Protein AF-A0A7C6FQY8-F1 (afdb_monomer_lite)

Foldseek 3Di:
DDDPPDPPDPPPPQPAPEPPVLLVLLLVLLCVVVVPDPPPVLSSVLLVVLSVVLCVLQVHSYDDSVCSPLSSLSSVVVVVVVVCVVCVVPDPDPDPPPPPDDDVVSVVVSVVNRDDPDPPPDD

Secondary structure (DSSP, 8-state):
----------------EE-HHHHHHHHHHHHTT-TT---HHHHHHHHHHHHHHHHHHHT-SEE-GGGHHHHHHHHHHHHHHHHHTTTTTS--SS-----SSS-HHHHHHHHHTSPP-------

Radius of gyration: 18.18 Å; chains: 1; bounding box: 53×44×43 Å

pLDDT: mean 71.95, std 17.37, range [37.84, 90.88]

Structure (mmCIF, N/CA/C/O backbone):
data_AF-A0A7C6FQY8-F1
#
_entry.id   AF-A0A7C6FQY8-F1
#
loop_
_atom_site.group_PDB
_atom_site.id
_atom_site.type_symbol
_atom_site.label_atom_id
_atom_site.label_alt_id
_atom_site.label_comp_id
_atom_site.label_asym_id
_atom_site.label_entity_id
_atom_site.label_seq_id
_atom_site.pdbx_PDB_ins_code
_atom_site.Cartn_x
_atom_site.Cartn_y
_atom_site.Cartn_z
_atom_site.occupancy
_atom_site.B_iso_or_equiv
_atom_site.auth_seq_id
_atom_site.auth_comp_id
_atom_site.auth_asym_id
_atom_site.auth_atom_id
_atom_site.pdbx_PDB_model_num
ATOM 1 N N . MET A 1 1 ? 32.522 -32.716 -2.417 1.00 41.94 1 MET A N 1
ATOM 2 C CA . MET A 1 1 ? 31.982 -31.687 -1.500 1.00 41.94 1 MET A CA 1
ATOM 3 C C . MET A 1 1 ? 32.225 -30.303 -2.099 1.00 41.94 1 MET A C 1
ATOM 5 O O . MET A 1 1 ? 33.347 -29.821 -2.041 1.00 41.94 1 MET A O 1
ATOM 9 N N . ARG A 1 2 ? 31.229 -29.687 -2.753 1.00 42.09 2 ARG A N 1
ATOM 10 C CA . ARG A 1 2 ? 31.329 -28.312 -3.285 1.00 42.09 2 ARG A CA 1
ATOM 11 C C . ARG A 1 2 ? 30.384 -27.411 -2.493 1.00 42.09 2 ARG A C 1
ATOM 13 O O . ARG A 1 2 ? 29.178 -27.604 -2.529 1.00 42.09 2 ARG A O 1
ATOM 20 N N . GLN A 1 3 ? 30.958 -26.465 -1.762 1.00 48.53 3 GLN A N 1
ATOM 21 C CA . GLN A 1 3 ? 30.247 -25.404 -1.050 1.00 48.53 3 GLN A CA 1
ATOM 22 C C . GLN A 1 3 ? 29.672 -24.389 -2.057 1.00 48.53 3 GLN A C 1
ATOM 24 O O . GLN A 1 3 ? 30.445 -23.896 -2.883 1.00 48.53 3 GLN A O 1
ATOM 29 N N . PRO A 1 4 ? 28.385 -24.002 -2.000 1.00 46.91 4 PRO A N 1
ATOM 30 C CA . PRO A 1 4 ? 27.914 -22.816 -2.705 1.00 46.91 4 PRO A CA 1
ATOM 31 C C . PRO A 1 4 ? 28.163 -21.558 -1.854 1.00 46.91 4 PRO A C 1
ATOM 33 O O . PRO A 1 4 ? 27.401 -21.230 -0.950 1.00 46.91 4 PRO A O 1
ATOM 36 N N . LYS A 1 5 ? 29.240 -20.823 -2.165 1.00 51.91 5 LYS A N 1
ATOM 37 C CA . LYS A 1 5 ? 29.553 -19.494 -1.601 1.00 51.91 5 LYS A CA 1
ATOM 38 C C . LYS A 1 5 ? 28.977 -18.363 -2.458 1.00 51.91 5 LYS A C 1
ATOM 40 O O . LYS A 1 5 ? 29.721 -17.565 -3.015 1.00 51.91 5 LYS A O 1
ATOM 45 N N . ASN A 1 6 ? 27.658 -18.287 -2.596 1.00 47.16 6 ASN A N 1
ATOM 46 C CA . ASN A 1 6 ? 27.042 -17.080 -3.154 1.00 47.16 6 ASN A CA 1
ATOM 47 C C . ASN A 1 6 ? 25.702 -16.782 -2.479 1.00 47.16 6 ASN A C 1
ATOM 49 O O . ASN A 1 6 ? 24.666 -16.643 -3.122 1.00 47.16 6 ASN A O 1
ATOM 53 N N . ALA A 1 7 ? 25.745 -16.634 -1.155 1.00 45.12 7 ALA A N 1
ATOM 54 C CA . ALA A 1 7 ? 24.801 -15.769 -0.464 1.00 45.12 7 ALA A CA 1
ATOM 55 C C . ALA A 1 7 ? 25.139 -14.324 -0.869 1.00 45.12 7 ALA A C 1
ATOM 57 O O . ALA A 1 7 ? 25.860 -13.619 -0.166 1.00 45.12 7 ALA A O 1
ATOM 58 N N . ARG A 1 8 ? 24.700 -13.907 -2.065 1.00 46.66 8 ARG A N 1
ATOM 59 C CA . ARG A 1 8 ? 24.733 -12.493 -2.441 1.00 46.66 8 ARG A CA 1
ATOM 60 C C . ARG A 1 8 ? 23.758 -11.788 -1.515 1.00 46.66 8 ARG A C 1
ATOM 62 O O . ARG A 1 8 ? 22.547 -11.908 -1.663 1.00 46.66 8 ARG A O 1
ATOM 69 N N . GLN A 1 9 ? 24.350 -11.150 -0.518 1.00 44.44 9 GLN A N 1
ATOM 70 C CA . GLN A 1 9 ? 23.764 -10.243 0.448 1.00 44.44 9 GLN A CA 1
ATOM 71 C C . GLN A 1 9 ? 22.677 -9.411 -0.238 1.00 44.44 9 GLN A C 1
ATOM 73 O O . GLN A 1 9 ? 22.974 -8.545 -1.056 1.00 44.44 9 GLN A O 1
ATOM 78 N N . ILE A 1 10 ? 21.412 -9.731 0.040 1.00 45.31 10 ILE A N 1
ATOM 79 C CA . ILE A 1 10 ? 20.294 -8.858 -0.308 1.00 45.31 10 ILE A CA 1
ATOM 80 C C . ILE A 1 10 ? 20.547 -7.596 0.518 1.00 45.31 10 ILE A C 1
ATOM 82 O O . ILE A 1 10 ? 20.599 -7.713 1.747 1.00 45.31 10 ILE A O 1
ATOM 86 N N . PRO A 1 11 ? 20.788 -6.422 -0.087 1.00 38.78 11 PRO A N 1
ATOM 87 C CA . PRO A 1 11 ? 21.045 -5.225 0.690 1.00 38.78 11 PRO A CA 1
ATOM 88 C C . PRO A 1 11 ? 19.780 -4.902 1.494 1.00 38.78 11 PRO A C 1
ATOM 90 O O . PRO A 1 11 ? 18.788 -4.398 0.971 1.00 38.78 11 PRO A O 1
ATOM 93 N N . LEU A 1 12 ? 19.813 -5.207 2.793 1.00 42.66 12 LEU A N 1
ATOM 94 C CA . LEU A 1 12 ? 18.847 -4.775 3.807 1.00 42.66 12 LEU A CA 1
ATOM 95 C C . LEU A 1 12 ? 19.066 -3.286 4.132 1.00 42.66 12 LEU A C 1
ATOM 97 O O . LEU A 1 12 ? 19.175 -2.882 5.281 1.00 42.66 12 LEU A O 1
ATOM 101 N N . GLY A 1 13 ? 19.163 -2.474 3.083 1.00 43.00 13 GLY A N 1
ATOM 102 C CA . GLY A 1 13 ? 19.244 -1.020 3.120 1.00 43.00 13 GLY A CA 1
ATOM 103 C C . GLY A 1 13 ? 18.162 -0.429 2.227 1.00 43.00 13 GLY A C 1
ATOM 104 O O . GLY A 1 13 ? 18.440 0.441 1.412 1.00 43.00 13 GLY A O 1
ATOM 105 N N . ARG A 1 14 ? 16.931 -0.950 2.296 1.00 46.66 14 ARG A N 1
ATOM 106 C CA . ARG A 1 14 ? 15.813 -0.408 1.515 1.00 46.66 14 ARG A CA 1
ATOM 107 C C . ARG A 1 14 ? 15.203 0.772 2.252 1.00 46.66 14 ARG A C 1
ATOM 109 O O . ARG A 1 14 ? 14.140 0.659 2.851 1.00 46.66 14 ARG A O 1
ATOM 116 N N . GLY A 1 15 ? 15.878 1.917 2.174 1.00 43.22 15 GLY A N 1
ATOM 117 C CA . GLY A 1 15 ? 15.159 3.183 2.215 1.00 43.22 15 GLY A CA 1
ATOM 118 C C . GLY A 1 15 ? 14.160 3.141 1.064 1.00 43.22 15 GLY A C 1
ATOM 119 O O . GLY A 1 15 ? 14.569 3.096 -0.094 1.00 43.22 15 GLY A O 1
ATOM 120 N N . ALA A 1 16 ? 12.870 3.017 1.374 1.00 52.78 16 ALA A N 1
ATOM 121 C CA . ALA A 1 16 ? 11.823 2.976 0.368 1.00 52.78 16 ALA A CA 1
ATOM 122 C C . ALA A 1 16 ? 11.864 4.299 -0.404 1.00 52.78 16 ALA A C 1
ATOM 124 O O . ALA A 1 16 ? 11.367 5.319 0.065 1.00 52.78 16 ALA A O 1
ATOM 125 N N . ALA A 1 17 ? 12.489 4.300 -1.581 1.00 55.59 17 ALA A N 1
ATOM 126 C CA . ALA A 1 17 ? 12.449 5.432 -2.489 1.00 55.59 17 ALA A CA 1
ATOM 127 C C . ALA A 1 17 ? 11.059 5.448 -3.139 1.00 55.59 17 ALA A C 1
ATOM 129 O O . ALA A 1 17 ? 10.849 4.990 -4.263 1.00 55.59 17 ALA A O 1
ATOM 130 N N . MET A 1 18 ? 10.077 5.897 -2.362 1.00 65.38 18 MET A N 1
ATOM 131 C CA . MET A 1 18 ? 8.763 6.276 -2.850 1.00 65.38 18 MET A CA 1
ATOM 132 C C . MET A 1 18 ? 8.916 7.682 -3.419 1.00 65.38 18 MET A C 1
ATOM 134 O O . MET A 1 18 ? 9.321 8.601 -2.709 1.00 65.38 18 MET A O 1
ATOM 138 N N . THR A 1 19 ? 8.620 7.869 -4.701 1.00 71.56 19 THR A N 1
ATOM 139 C CA . THR A 1 19 ? 8.548 9.217 -5.271 1.00 71.56 19 THR A CA 1
ATOM 140 C C . THR A 1 19 ? 7.474 10.004 -4.512 1.00 71.56 19 THR A C 1
ATOM 142 O O . THR A 1 19 ? 6.374 9.482 -4.316 1.00 71.56 19 THR A O 1
ATOM 145 N N . GLY A 1 20 ? 7.761 11.241 -4.085 1.00 75.56 20 GLY A N 1
ATOM 146 C CA . GLY A 1 20 ? 6.834 12.053 -3.276 1.00 75.56 20 GLY A CA 1
ATOM 147 C C . GLY A 1 20 ? 5.433 12.182 -3.894 1.00 75.56 20 GLY A C 1
ATOM 148 O O . GLY A 1 20 ? 4.425 12.094 -3.193 1.00 75.56 20 GLY A O 1
ATOM 149 N N . ASP A 1 21 ? 5.359 12.241 -5.224 1.00 79.94 21 ASP A N 1
ATOM 150 C CA . ASP A 1 21 ? 4.097 12.285 -5.973 1.00 79.94 21 ASP A CA 1
ATOM 151 C C . ASP A 1 21 ? 3.266 11.002 -5.826 1.00 79.94 21 ASP A C 1
ATOM 153 O O . ASP A 1 21 ? 2.035 11.041 -5.740 1.00 79.94 21 ASP A O 1
ATOM 157 N N . THR A 1 22 ? 3.933 9.847 -5.752 1.00 82.00 22 THR A N 1
ATOM 158 C CA . THR A 1 22 ? 3.282 8.538 -5.584 1.00 82.00 22 THR A CA 1
ATOM 159 C C . THR A 1 22 ? 2.681 8.415 -4.188 1.00 82.00 22 THR A C 1
ATOM 161 O O . THR A 1 22 ? 1.556 7.935 -4.050 1.00 82.00 22 THR A O 1
ATOM 164 N N . LEU A 1 23 ? 3.392 8.900 -3.164 1.00 84.38 23 LEU A N 1
ATOM 165 C CA . LEU A 1 23 ? 2.907 8.912 -1.785 1.00 84.38 23 LEU A CA 1
ATOM 166 C C . LEU A 1 23 ? 1.661 9.793 -1.644 1.00 84.38 23 LEU A C 1
ATOM 168 O O . LEU A 1 23 ? 0.645 9.330 -1.130 1.00 84.38 23 LEU A O 1
ATOM 172 N N . ASN A 1 24 ? 1.705 11.024 -2.162 1.00 88.44 24 ASN A N 1
ATOM 173 C CA . ASN A 1 24 ? 0.565 11.945 -2.120 1.00 88.44 24 ASN A CA 1
ATOM 174 C C . ASN A 1 24 ? -0.654 11.371 -2.852 1.00 88.44 24 ASN A C 1
ATOM 176 O O . ASN A 1 24 ? -1.778 11.424 -2.351 1.00 88.44 24 ASN A O 1
ATOM 180 N N . THR A 1 25 ? -0.428 10.756 -4.014 1.00 89.50 25 THR A N 1
ATOM 181 C CA . THR A 1 25 ? -1.487 10.100 -4.788 1.00 89.50 25 THR A CA 1
ATOM 182 C C . THR A 1 25 ? -2.110 8.937 -4.012 1.00 89.50 25 THR A C 1
ATOM 184 O O . THR A 1 25 ? -3.334 8.855 -3.898 1.00 89.50 25 THR A O 1
ATOM 187 N N . ALA A 1 26 ? -1.287 8.057 -3.435 1.00 87.25 26 ALA A N 1
ATOM 188 C CA . ALA A 1 26 ? -1.761 6.915 -2.659 1.00 87.25 26 ALA A CA 1
ATOM 189 C C . ALA A 1 26 ? -2.487 7.344 -1.374 1.00 87.25 26 ALA A C 1
ATOM 191 O O . ALA A 1 26 ? -3.525 6.770 -1.043 1.00 87.25 26 ALA A O 1
ATOM 192 N N . LYS A 1 27 ? -1.997 8.390 -0.698 1.00 89.44 27 LYS A N 1
ATOM 193 C CA . LYS A 1 27 ? -2.636 8.986 0.480 1.00 89.44 27 LYS A CA 1
ATOM 194 C C . LYS A 1 27 ? -4.020 9.538 0.151 1.00 89.44 27 LYS A C 1
ATOM 196 O O . LYS A 1 27 ? -4.983 9.170 0.815 1.00 89.44 27 LYS A O 1
ATOM 201 N N . ASN A 1 28 ? -4.148 10.318 -0.923 1.00 89.94 28 ASN A N 1
ATOM 202 C CA . ASN A 1 28 ? -5.444 10.830 -1.381 1.00 89.94 28 ASN A CA 1
ATOM 203 C C . ASN A 1 28 ? -6.430 9.695 -1.703 1.00 89.94 28 ASN A C 1
ATOM 205 O O . ASN A 1 28 ? -7.621 9.787 -1.408 1.00 89.94 28 ASN A O 1
ATOM 209 N N . MET A 1 29 ? -5.951 8.608 -2.312 1.00 90.00 29 MET A N 1
ATOM 210 C CA . MET A 1 29 ? -6.775 7.427 -2.583 1.00 90.00 29 MET A CA 1
ATOM 211 C C . MET A 1 29 ? -7.175 6.673 -1.309 1.00 90.00 29 MET A C 1
ATOM 213 O O . MET A 1 29 ? -8.262 6.099 -1.273 1.00 90.00 29 MET A O 1
ATOM 217 N N . LEU A 1 30 ? -6.311 6.645 -0.291 1.00 88.31 30 LEU A N 1
ATOM 218 C CA . LEU A 1 30 ? -6.573 5.990 0.991 1.00 88.31 30 LEU A CA 1
ATOM 219 C C . LEU A 1 30 ? -7.586 6.784 1.824 1.00 88.31 30 LEU A C 1
ATOM 221 O O . LEU A 1 30 ? -8.555 6.201 2.292 1.00 88.31 30 LEU A O 1
ATOM 225 N N . GLN A 1 31 ? -7.441 8.108 1.906 1.00 89.38 31 GLN A N 1
ATOM 226 C CA . GLN A 1 31 ? -8.393 8.989 2.599 1.00 89.38 31 GLN A CA 1
ATOM 227 C C . GLN A 1 31 ? -9.810 8.895 2.019 1.00 89.38 31 GLN A C 1
ATOM 229 O O . GLN A 1 31 ? -10.790 8.903 2.749 1.00 89.38 31 GLN A O 1
ATOM 234 N N . LYS A 1 32 ? -9.940 8.726 0.698 1.00 88.19 32 LYS A N 1
ATOM 235 C CA . LYS A 1 32 ? -11.249 8.488 0.064 1.00 88.19 32 LYS A CA 1
ATOM 236 C C . LYS A 1 32 ? -11.893 7.157 0.465 1.00 88.19 32 LYS A C 1
ATOM 238 O O . LYS A 1 32 ? -13.102 7.015 0.327 1.00 88.19 32 LYS A O 1
ATOM 243 N N . ARG A 1 33 ? -11.095 6.172 0.886 1.00 84.88 33 ARG A N 1
ATOM 244 C CA . ARG A 1 33 ? -11.572 4.855 1.339 1.00 84.88 33 ARG A CA 1
ATOM 245 C C . ARG A 1 33 ? -11.864 4.828 2.834 1.00 84.88 33 ARG A C 1
ATOM 247 O O . ARG A 1 33 ? -12.750 4.092 3.243 1.00 84.88 33 ARG A 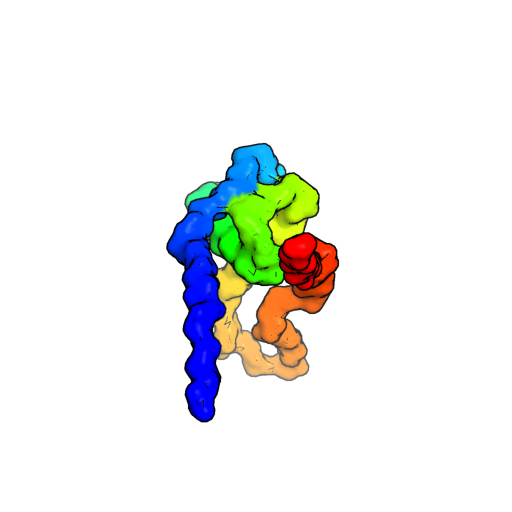O 1
ATOM 254 N N . LEU A 1 34 ? -11.118 5.610 3.609 1.00 85.69 34 LEU A N 1
ATOM 255 C CA . LEU A 1 34 ? -11.21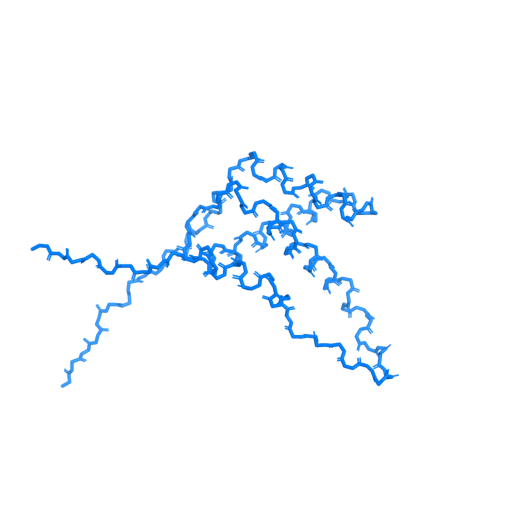6 5.718 5.060 1.00 85.69 34 LEU A CA 1
ATOM 256 C C . LEU A 1 34 ? -11.528 7.179 5.431 1.00 85.69 34 LEU A C 1
ATOM 258 O O . LEU A 1 34 ? -10.634 7.887 5.888 1.00 85.69 34 LEU A O 1
ATOM 262 N N . PRO A 1 35 ? -12.761 7.664 5.189 1.00 79.81 35 PRO A N 1
ATOM 263 C CA . PRO A 1 35 ? -13.121 9.056 5.472 1.00 79.81 35 PRO A CA 1
ATOM 264 C C . PRO A 1 35 ? -13.081 9.390 6.971 1.00 79.81 35 PRO A C 1
ATOM 266 O O . PRO A 1 35 ? -12.904 10.553 7.331 1.00 79.81 35 PRO A O 1
ATOM 269 N N . ASP A 1 36 ? -13.223 8.376 7.825 1.00 77.06 36 ASP A N 1
ATOM 270 C CA . ASP A 1 36 ? -13.234 8.521 9.281 1.00 77.06 36 ASP A CA 1
ATOM 271 C C . ASP A 1 36 ? -11.820 8.627 9.878 1.00 77.06 36 ASP A C 1
ATOM 273 O O . ASP A 1 36 ? -11.661 9.131 10.987 1.00 77.06 36 ASP A O 1
ATOM 277 N N . GLU A 1 37 ? -10.789 8.200 9.138 1.00 79.12 37 GLU A N 1
ATOM 278 C CA . GLU A 1 37 ? -9.403 8.201 9.606 1.00 79.12 37 GLU A CA 1
ATOM 279 C C . GLU A 1 37 ? -8.652 9.443 9.113 1.00 79.12 37 GLU A C 1
ATOM 281 O O . GLU A 1 37 ? -8.347 9.589 7.924 1.00 79.12 37 GLU A O 1
ATOM 286 N N . GLN A 1 38 ? -8.337 10.344 10.043 1.00 76.81 38 GLN A N 1
ATOM 287 C CA . GLN A 1 38 ? -7.635 11.601 9.763 1.00 76.81 38 GLN A CA 1
ATOM 288 C C . GLN A 1 38 ? -6.213 11.627 10.328 1.00 76.81 38 GLN A C 1
ATOM 290 O O . GLN A 1 38 ? -5.484 12.590 10.068 1.00 76.81 38 GLN A O 1
ATOM 295 N N . ASP A 1 39 ? -5.791 10.586 11.052 1.00 86.44 39 ASP A N 1
ATOM 296 C CA . ASP A 1 39 ? -4.442 10.505 11.595 1.00 86.44 39 ASP A CA 1
ATOM 297 C C . ASP A 1 39 ? -3.415 10.351 10.463 1.00 86.44 39 ASP A C 1
ATOM 299 O O . ASP A 1 39 ? -3.201 9.290 9.868 1.00 86.44 39 ASP A O 1
ATOM 303 N N . ALA A 1 40 ? -2.757 11.465 10.143 1.00 84.88 40 ALA A N 1
ATOM 304 C CA . ALA A 1 40 ? -1.754 11.514 9.097 1.00 84.88 40 ALA A CA 1
ATOM 305 C C . ALA A 1 40 ? -0.526 10.646 9.414 1.00 84.88 40 ALA A C 1
ATOM 307 O O . ALA A 1 40 ? 0.095 10.149 8.472 1.00 84.88 40 ALA A O 1
ATOM 308 N N . GLU A 1 41 ? -0.168 10.465 10.688 1.00 87.31 41 GLU A N 1
ATOM 309 C CA . GLU A 1 41 ? 0.973 9.643 11.098 1.00 87.31 41 GLU A CA 1
ATOM 310 C C . GLU A 1 41 ? 0.660 8.160 10.927 1.00 87.31 41 GLU A C 1
ATOM 312 O O . GLU A 1 41 ? 1.464 7.427 10.337 1.00 87.31 41 GLU A O 1
ATOM 317 N N . LEU A 1 42 ? -0.536 7.733 11.337 1.00 87.31 42 LEU A N 1
ATOM 318 C CA . LEU A 1 42 ? -1.015 6.371 11.114 1.00 87.31 42 LEU A CA 1
ATOM 319 C C . LEU A 1 42 ? -1.096 6.050 9.617 1.00 87.31 42 LEU A C 1
ATOM 321 O O . LEU A 1 42 ? -0.538 5.049 9.161 1.00 87.31 42 LEU A O 1
ATOM 325 N N . LEU A 1 43 ? -1.724 6.924 8.823 1.00 87.56 43 LEU A N 1
ATOM 326 C CA . LEU A 1 43 ? -1.849 6.740 7.374 1.00 87.56 43 LEU A CA 1
ATOM 327 C C . LEU A 1 43 ? -0.479 6.650 6.687 1.00 87.56 43 LEU A C 1
ATOM 329 O O . LEU A 1 43 ? -0.273 5.798 5.822 1.00 87.56 43 LEU A O 1
ATOM 333 N N . ASN A 1 44 ? 0.476 7.499 7.076 1.00 88.56 44 ASN A N 1
ATOM 334 C CA . ASN A 1 44 ? 1.835 7.455 6.539 1.00 88.56 44 ASN A CA 1
ATOM 335 C C . ASN A 1 44 ? 2.569 6.167 6.946 1.00 88.56 44 ASN A C 1
ATOM 337 O O . ASN A 1 44 ? 3.270 5.580 6.119 1.00 88.56 44 ASN A O 1
ATOM 341 N N . SER A 1 45 ? 2.384 5.703 8.183 1.00 88.56 45 SER A N 1
ATOM 342 C CA . SER A 1 45 ? 2.981 4.457 8.679 1.00 88.56 45 SER A CA 1
ATOM 343 C C . SER A 1 45 ? 2.462 3.246 7.900 1.00 88.56 45 SER A C 1
ATOM 345 O O . SER A 1 45 ? 3.253 2.443 7.402 1.00 88.56 45 SER A O 1
ATOM 347 N N . LEU A 1 46 ? 1.147 3.180 7.671 1.00 88.69 46 LEU A N 1
ATOM 348 C CA . LEU A 1 46 ? 0.500 2.135 6.870 1.00 88.69 46 LEU A CA 1
ATOM 349 C C . LEU A 1 46 ? 0.948 2.141 5.407 1.00 88.69 46 LEU A C 1
ATOM 351 O O . LEU A 1 46 ? 1.099 1.083 4.791 1.00 88.69 46 LEU A O 1
ATOM 355 N N . LEU A 1 47 ? 1.144 3.324 4.822 1.00 89.75 47 LEU A N 1
ATOM 356 C CA . LEU A 1 47 ? 1.679 3.459 3.466 1.00 89.75 47 LEU A CA 1
ATOM 357 C C . LEU A 1 47 ? 3.143 3.006 3.404 1.00 89.75 47 LEU A C 1
ATOM 359 O O . LEU A 1 47 ? 3.524 2.319 2.459 1.00 89.75 47 LEU A O 1
ATOM 363 N N . SER A 1 48 ? 3.954 3.332 4.411 1.00 87.88 48 SER A N 1
ATOM 364 C CA . SER A 1 48 ? 5.356 2.908 4.488 1.00 87.88 48 SER A CA 1
ATOM 365 C C . SER A 1 48 ? 5.485 1.382 4.582 1.00 87.88 48 SER A C 1
ATOM 367 O O . SER A 1 48 ? 6.205 0.757 3.799 1.00 87.88 48 SER A O 1
ATOM 369 N N . GLU A 1 49 ? 4.716 0.751 5.470 1.00 86.62 49 GLU A N 1
ATOM 370 C CA . GLU A 1 49 ? 4.722 -0.704 5.645 1.00 86.62 49 GLU A CA 1
ATOM 371 C C . GLU A 1 49 ? 4.227 -1.439 4.389 1.00 86.62 49 GLU A C 1
ATOM 373 O O . GLU A 1 49 ? 4.846 -2.404 3.913 1.00 86.62 49 GLU A O 1
ATOM 378 N N . ALA A 1 50 ? 3.137 -0.951 3.791 1.00 88.31 50 ALA A N 1
ATOM 379 C CA . ALA A 1 50 ? 2.616 -1.487 2.541 1.00 88.31 50 ALA A CA 1
ATOM 380 C C . ALA A 1 50 ? 3.647 -1.363 1.405 1.00 88.31 50 ALA A C 1
ATOM 382 O O . ALA A 1 50 ? 3.829 -2.301 0.625 1.00 88.31 50 ALA A O 1
ATOM 383 N N . ALA A 1 51 ? 4.387 -0.254 1.334 1.00 87.69 51 ALA A N 1
ATOM 384 C CA . ALA A 1 51 ? 5.429 -0.058 0.332 1.00 87.69 51 ALA A CA 1
ATOM 385 C C . ALA A 1 51 ? 6.598 -1.030 0.508 1.00 87.69 51 ALA A C 1
ATOM 387 O O . ALA A 1 51 ? 7.022 -1.654 -0.466 1.00 87.69 51 ALA A O 1
ATOM 388 N N . LEU A 1 52 ? 7.084 -1.217 1.738 1.00 85.69 52 LEU A N 1
ATOM 389 C CA . LEU A 1 52 ? 8.130 -2.198 2.047 1.00 85.69 52 LEU A CA 1
ATOM 390 C C . LEU A 1 52 ? 7.704 -3.618 1.661 1.00 85.69 52 LEU A C 1
ATOM 392 O O . LEU A 1 52 ? 8.494 -4.379 1.088 1.00 85.69 52 LEU A O 1
ATOM 396 N N . THR A 1 53 ? 6.439 -3.955 1.910 1.00 84.12 53 THR A N 1
ATOM 397 C CA . THR A 1 53 ? 5.855 -5.239 1.511 1.00 84.12 53 THR A CA 1
ATOM 398 C C . THR A 1 53 ? 5.853 -5.387 -0.013 1.00 84.12 53 THR A C 1
ATOM 400 O O . THR A 1 53 ? 6.360 -6.377 -0.544 1.00 84.12 53 THR A O 1
ATOM 403 N N . LEU A 1 54 ? 5.355 -4.385 -0.744 1.00 85.25 54 LEU A N 1
ATOM 404 C CA . LEU A 1 54 ? 5.300 -4.401 -2.209 1.00 85.25 54 LEU A CA 1
ATOM 405 C C . LEU A 1 54 ? 6.686 -4.498 -2.844 1.00 85.25 54 LEU A C 1
ATOM 407 O O . LEU A 1 54 ? 6.888 -5.305 -3.753 1.00 85.25 54 LEU A O 1
ATOM 411 N N . LEU A 1 55 ? 7.658 -3.727 -2.358 1.00 84.12 55 LEU A N 1
ATOM 412 C CA . LEU A 1 55 ? 9.042 -3.799 -2.826 1.00 84.12 55 LEU A CA 1
ATOM 413 C C . LEU A 1 55 ? 9.628 -5.195 -2.587 1.00 84.12 55 LEU A C 1
ATOM 415 O O . LEU A 1 55 ? 10.338 -5.734 -3.438 1.00 84.12 55 LEU A O 1
ATOM 419 N N . SER A 1 56 ? 9.326 -5.810 -1.441 1.00 80.62 56 SER A N 1
ATOM 420 C CA . SER A 1 56 ? 9.778 -7.165 -1.102 1.00 80.62 56 SER A CA 1
ATOM 421 C C . SER A 1 56 ? 9.181 -8.222 -2.021 1.00 80.62 56 SER A C 1
ATOM 423 O O . SER A 1 56 ? 9.913 -9.065 -2.530 1.00 80.62 56 SER A O 1
ATOM 425 N N . LEU A 1 57 ? 7.883 -8.141 -2.308 1.00 80.38 57 LEU A N 1
ATOM 426 C CA . LEU A 1 57 ? 7.203 -9.108 -3.170 1.00 80.38 57 LEU A CA 1
ATOM 427 C C . LEU A 1 57 ? 7.574 -8.945 -4.652 1.00 80.38 57 LEU A C 1
ATOM 429 O O . LEU A 1 57 ? 7.749 -9.930 -5.375 1.00 80.38 57 LEU A O 1
ATOM 433 N N . THR A 1 58 ? 7.730 -7.706 -5.116 1.00 82.12 58 THR A N 1
ATOM 434 C CA . THR A 1 58 ? 8.013 -7.401 -6.529 1.00 82.12 58 THR A CA 1
ATOM 435 C C . THR A 1 58 ? 9.500 -7.453 -6.876 1.00 82.12 58 THR A C 1
ATOM 437 O O . THR A 1 58 ? 9.834 -7.435 -8.062 1.00 82.12 58 THR A O 1
ATOM 440 N N . HIS A 1 59 ? 10.375 -7.568 -5.866 1.00 80.12 59 HIS A N 1
ATOM 441 C CA . HIS A 1 59 ? 11.838 -7.512 -5.992 1.00 80.12 59 HIS A CA 1
ATOM 442 C C . HIS A 1 59 ? 12.320 -6.218 -6.664 1.00 80.12 59 HIS A C 1
ATOM 444 O O . HIS A 1 59 ? 13.250 -6.218 -7.469 1.00 80.12 59 HIS A O 1
ATOM 450 N N . ARG A 1 60 ? 11.654 -5.106 -6.343 1.00 75.81 60 ARG A N 1
ATOM 451 C CA . ARG A 1 60 ? 12.011 -3.769 -6.819 1.00 75.81 60 ARG A CA 1
ATOM 452 C C . ARG A 1 60 ? 12.672 -2.969 -5.704 1.00 75.81 60 ARG A C 1
ATOM 454 O O . ARG A 1 60 ? 12.398 -3.179 -4.522 1.00 75.81 60 ARG A O 1
ATOM 461 N N . GLU A 1 61 ? 13.529 -2.037 -6.101 1.00 78.75 61 GLU A N 1
ATOM 462 C CA . GLU A 1 61 ? 14.123 -1.042 -5.198 1.00 78.75 61 GLU A CA 1
ATOM 463 C C . GLU A 1 61 ? 13.287 0.244 -5.137 1.00 78.75 61 GLU A C 1
ATOM 465 O O . GLU A 1 61 ? 13.330 0.962 -4.144 1.00 78.75 61 GLU A O 1
ATOM 470 N N . GLN A 1 62 ? 12.486 0.506 -6.176 1.00 79.62 62 GLN A N 1
ATOM 471 C CA . GLN A 1 62 ? 11.662 1.706 -6.313 1.00 79.62 62 GLN A CA 1
ATOM 472 C C . GLN A 1 62 ? 10.229 1.338 -6.696 1.00 79.62 62 GLN A C 1
ATOM 474 O O . GLN A 1 62 ? 9.996 0.423 -7.496 1.00 79.62 62 GLN A O 1
ATOM 479 N N . LEU A 1 63 ? 9.265 2.063 -6.125 1.00 81.00 63 LEU A N 1
ATOM 480 C CA . LEU A 1 63 ? 7.844 1.859 -6.383 1.00 81.00 63 LEU A CA 1
ATOM 481 C C . LEU A 1 63 ? 7.384 2.828 -7.489 1.00 81.00 63 LEU A C 1
ATOM 483 O O . LEU A 1 63 ? 7.399 4.037 -7.260 1.00 81.00 63 LEU A O 1
ATOM 487 N N . PRO A 1 64 ? 6.983 2.354 -8.684 1.00 81.94 64 PRO A N 1
ATOM 488 C CA . PRO A 1 64 ? 6.511 3.244 -9.741 1.00 81.94 64 PRO A CA 1
ATOM 489 C C . PRO A 1 64 ? 5.138 3.841 -9.407 1.00 81.94 64 PRO A C 1
ATOM 491 O O . PRO A 1 64 ? 4.325 3.204 -8.734 1.00 81.94 64 PRO A O 1
ATOM 494 N N . ALA A 1 65 ? 4.826 5.005 -9.984 1.00 81.69 65 ALA A N 1
ATOM 495 C CA . ALA A 1 65 ? 3.543 5.692 -9.789 1.00 81.69 65 ALA A CA 1
ATOM 496 C C . ALA A 1 65 ? 2.315 4.819 -10.124 1.00 81.69 65 ALA A C 1
ATOM 498 O O . ALA A 1 65 ? 1.277 4.928 -9.474 1.00 81.69 65 ALA A O 1
ATOM 499 N N . GLY A 1 66 ? 2.447 3.885 -11.075 1.00 83.88 66 GLY A N 1
ATOM 500 C CA . GLY A 1 66 ? 1.394 2.923 -11.426 1.00 83.88 66 GLY A CA 1
ATOM 501 C C . GLY A 1 66 ? 0.972 1.985 -10.284 1.00 83.88 66 GLY A C 1
ATOM 502 O O . GLY A 1 66 ? -0.109 1.410 -10.343 1.00 83.88 66 GLY A O 1
ATOM 503 N N . MET A 1 67 ? 1.777 1.856 -9.222 1.00 85.25 67 MET A N 1
ATOM 504 C CA . MET A 1 67 ? 1.443 1.066 -8.030 1.00 85.25 67 MET A CA 1
ATOM 505 C C . MET A 1 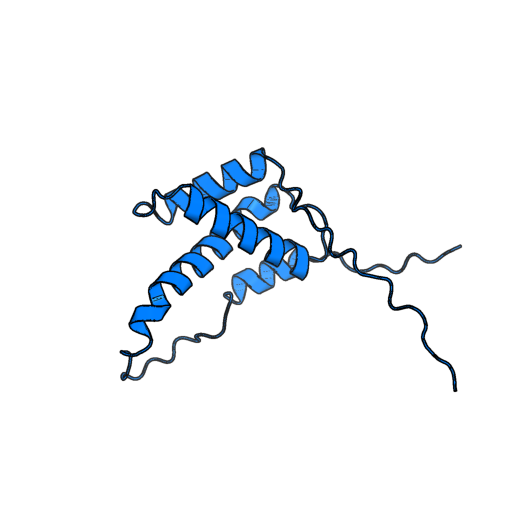67 ? 0.747 1.868 -6.924 1.00 85.25 67 MET A C 1
ATOM 507 O O . MET A 1 67 ? 0.391 1.276 -5.907 1.00 85.25 67 MET A O 1
ATOM 511 N N . ALA A 1 68 ? 0.502 3.174 -7.091 1.00 87.94 68 ALA A N 1
ATOM 512 C CA . ALA A 1 68 ? -0.164 3.992 -6.067 1.00 87.94 68 ALA A CA 1
ATOM 513 C C . ALA A 1 68 ? -1.540 3.428 -5.657 1.00 87.94 68 ALA A C 1
ATOM 515 O O . ALA A 1 68 ? -1.892 3.416 -4.476 1.00 87.94 68 ALA A O 1
ATOM 516 N N . GLY A 1 69 ? -2.299 2.898 -6.623 1.00 89.06 69 GLY A N 1
ATOM 517 C CA . GLY A 1 69 ? -3.591 2.259 -6.360 1.00 89.06 69 GLY A CA 1
ATOM 518 C C . GLY A 1 69 ? -3.466 0.959 -5.562 1.00 89.06 69 GLY A C 1
ATOM 519 O O . GLY A 1 69 ? -4.260 0.712 -4.653 1.00 89.06 69 GLY A O 1
ATOM 520 N N . LEU A 1 70 ? -2.445 0.154 -5.861 1.00 88.88 70 LEU A N 1
ATOM 521 C CA . LEU A 1 70 ? -2.157 -1.103 -5.168 1.00 88.88 70 LEU A CA 1
ATOM 522 C C . LEU A 1 70 ? -1.687 -0.851 -3.732 1.00 88.88 70 LEU A C 1
ATOM 524 O O . LEU A 1 70 ? -2.133 -1.524 -2.807 1.00 88.88 70 LEU A O 1
ATOM 528 N N . LEU A 1 71 ? -0.855 0.176 -3.552 1.00 89.56 71 LEU A N 1
ATOM 529 C CA . LEU A 1 71 ? -0.393 0.654 -2.257 1.00 89.56 71 LEU A CA 1
ATOM 530 C C . LEU A 1 71 ? -1.569 1.093 -1.374 1.00 89.56 71 LEU A C 1
ATOM 532 O O . LEU A 1 71 ? -1.713 0.596 -0.265 1.00 89.56 71 LEU A O 1
ATOM 536 N N . SER A 1 72 ? -2.462 1.941 -1.898 1.00 90.88 72 SER A N 1
ATOM 537 C CA . SER A 1 72 ? -3.663 2.389 -1.178 1.00 90.88 72 SER A CA 1
ATOM 538 C C . SER A 1 72 ? -4.572 1.222 -0.765 1.00 90.88 72 SER A C 1
ATOM 540 O O . SER A 1 72 ? -5.068 1.192 0.360 1.00 90.88 72 SER A O 1
ATOM 542 N N . ARG A 1 73 ? -4.774 0.232 -1.646 1.00 90.62 73 ARG A N 1
ATOM 543 C CA . ARG A 1 73 ? -5.578 -0.964 -1.337 1.00 90.62 73 ARG A CA 1
ATOM 544 C C . ARG A 1 73 ? -4.932 -1.825 -0.253 1.00 90.62 73 ARG A C 1
ATOM 546 O O . ARG A 1 73 ? -5.638 -2.273 0.643 1.00 90.62 73 ARG A O 1
ATOM 553 N N . LEU A 1 74 ? -3.618 -2.041 -0.320 1.00 88.69 74 LEU A N 1
ATOM 554 C CA . LEU A 1 74 ? -2.894 -2.823 0.683 1.00 88.69 74 LEU A CA 1
ATOM 555 C C . LEU A 1 74 ? -2.907 -2.127 2.052 1.00 88.69 74 LEU A C 1
ATOM 557 O O . LEU A 1 74 ? -3.183 -2.775 3.057 1.00 88.69 74 LEU A O 1
ATOM 561 N N . SER A 1 75 ? -2.713 -0.807 2.091 1.00 90.00 75 SER A N 1
ATOM 562 C CA . SER A 1 75 ? -2.811 -0.028 3.330 1.00 90.00 75 SER A CA 1
ATOM 563 C C . SER A 1 75 ? -4.209 -0.078 3.951 1.00 90.00 75 SER A C 1
ATOM 565 O O . SER A 1 75 ? -4.318 -0.200 5.165 1.00 90.00 75 SER A O 1
ATOM 567 N N . ALA A 1 76 ? -5.280 -0.063 3.148 1.00 88.75 76 ALA A N 1
ATOM 568 C CA . ALA A 1 76 ? -6.642 -0.240 3.662 1.00 88.75 76 ALA A CA 1
ATOM 569 C C . ALA A 1 76 ? -6.856 -1.632 4.288 1.00 88.75 76 ALA A C 1
ATOM 571 O O . ALA A 1 76 ? -7.515 -1.755 5.315 1.00 88.75 76 ALA A O 1
ATOM 572 N N . VAL A 1 77 ? -6.261 -2.685 3.711 1.00 85.88 77 VAL A N 1
ATOM 573 C CA . VAL A 1 77 ? -6.285 -4.033 4.306 1.00 85.88 77 VAL A CA 1
ATOM 574 C C . VAL A 1 77 ? -5.542 -4.054 5.645 1.00 85.88 77 VAL A C 1
ATOM 576 O O . VAL A 1 77 ? -6.030 -4.659 6.595 1.00 85.88 77 VAL A O 1
ATOM 579 N N . TYR A 1 78 ? -4.389 -3.389 5.744 1.00 85.69 78 TYR A N 1
ATOM 580 C CA . TYR A 1 78 ? -3.635 -3.290 7.000 1.00 85.69 78 TYR A CA 1
ATOM 581 C C . TYR A 1 78 ? -4.397 -2.509 8.071 1.00 85.69 78 TYR A C 1
ATOM 583 O O . TYR A 1 78 ? -4.489 -2.979 9.200 1.00 85.69 78 TYR A O 1
ATOM 591 N N . TYR A 1 79 ? -5.031 -1.395 7.702 1.00 85.81 79 TYR A N 1
ATOM 592 C CA . TYR A 1 79 ? -5.904 -0.643 8.602 1.00 85.81 79 TYR A CA 1
ATOM 593 C C . TYR A 1 79 ? -7.044 -1.507 9.152 1.00 85.81 79 TYR A C 1
ATOM 595 O O . TYR A 1 79 ? -7.235 -1.606 10.362 1.00 85.81 79 TYR A O 1
ATOM 603 N N . ASN A 1 80 ? -7.751 -2.214 8.265 1.00 83.62 80 ASN A N 1
ATOM 604 C CA . ASN A 1 80 ? -8.842 -3.099 8.666 1.00 83.62 80 ASN A CA 1
ATOM 605 C C . ASN A 1 80 ? -8.362 -4.209 9.615 1.00 83.62 80 ASN A C 1
ATOM 607 O O . ASN A 1 80 ? -9.102 -4.612 10.507 1.00 83.62 80 ASN A O 1
ATOM 611 N N . ARG A 1 81 ? -7.121 -4.692 9.454 1.00 78.50 81 ARG A N 1
ATOM 612 C CA . ARG A 1 81 ? -6.522 -5.682 10.362 1.00 78.50 81 ARG A CA 1
ATOM 613 C C . ARG A 1 81 ? -6.218 -5.106 11.741 1.00 78.50 81 ARG A C 1
ATOM 615 O O . ARG A 1 81 ? -6.532 -5.780 12.714 1.00 78.50 81 ARG A O 1
ATOM 622 N N . LEU A 1 82 ? -5.686 -3.886 11.827 1.00 76.38 82 LEU A N 1
ATOM 623 C CA . LEU A 1 82 ? -5.464 -3.209 13.112 1.00 76.38 82 LEU A CA 1
ATOM 624 C C . LEU A 1 82 ? -6.774 -3.065 13.906 1.00 76.38 82 LEU A C 1
ATOM 626 O O . LEU A 1 82 ? -6.788 -3.275 15.114 1.00 76.38 82 LEU A O 1
ATOM 630 N N . GLY A 1 83 ? -7.892 -2.782 13.228 1.00 68.38 83 GLY A N 1
ATOM 631 C CA . GLY A 1 83 ? -9.215 -2.718 13.865 1.00 68.38 83 GLY A CA 1
ATOM 632 C C . GLY A 1 83 ? -9.804 -4.080 14.272 1.00 68.38 83 GLY A C 1
ATOM 633 O O . GLY A 1 83 ? -10.599 -4.153 15.207 1.00 68.38 83 GLY A O 1
ATOM 634 N N . LEU A 1 84 ? -9.411 -5.170 13.601 1.00 63.12 84 LEU A N 1
ATOM 635 C CA . LEU A 1 84 ? -9.936 -6.527 13.828 1.00 63.12 84 LEU A CA 1
ATOM 636 C C . LEU A 1 84 ? -9.331 -7.240 15.047 1.00 63.12 84 LEU A C 1
ATOM 638 O O . LEU A 1 84 ? -9.931 -8.198 15.542 1.00 63.12 84 LEU A O 1
ATOM 642 N N . GLU A 1 85 ? -8.181 -6.796 15.562 1.00 58.81 85 GLU A N 1
ATOM 643 C CA . GLU A 1 85 ? -7.524 -7.427 16.721 1.00 58.81 85 GLU A CA 1
ATOM 644 C C . GLU A 1 85 ? -8.404 -7.418 17.989 1.00 58.81 85 GLU A C 1
ATOM 646 O O . GLU A 1 85 ? -8.267 -8.302 18.833 1.00 58.81 85 GLU A O 1
ATOM 651 N N . GLY A 1 86 ? -9.379 -6.504 18.089 1.00 49.34 86 GLY A N 1
ATOM 652 C CA . GLY A 1 86 ? -10.373 -6.472 19.171 1.00 49.34 86 GLY A CA 1
ATOM 653 C C . GLY A 1 86 ? -11.638 -7.321 18.947 1.00 49.34 86 GLY A C 1
ATOM 654 O O . GLY A 1 86 ? -12.351 -7.609 19.907 1.00 49.34 86 GLY A O 1
ATOM 655 N N . GLU A 1 87 ? -11.938 -7.743 17.712 1.00 49.22 87 GLU A N 1
ATOM 656 C CA . GLU A 1 87 ? -13.188 -8.451 17.357 1.00 49.22 87 GLU A CA 1
ATOM 657 C C . GLU A 1 87 ? -12.996 -9.974 17.189 1.00 49.22 87 GLU A C 1
ATOM 659 O O . GLU A 1 87 ? -13.965 -10.735 17.157 1.00 49.22 87 GLU A O 1
ATOM 664 N N . ASN A 1 88 ? -11.747 -10.449 17.122 1.00 44.69 88 ASN A N 1
ATOM 665 C CA . ASN A 1 88 ? -11.417 -11.857 16.862 1.00 44.69 88 ASN A CA 1
ATOM 666 C C . ASN A 1 88 ? -11.782 -12.816 18.015 1.00 44.69 88 ASN A C 1
ATOM 668 O O . ASN A 1 88 ? -11.835 -14.027 17.824 1.00 44.69 88 ASN A O 1
ATOM 672 N N . LEU A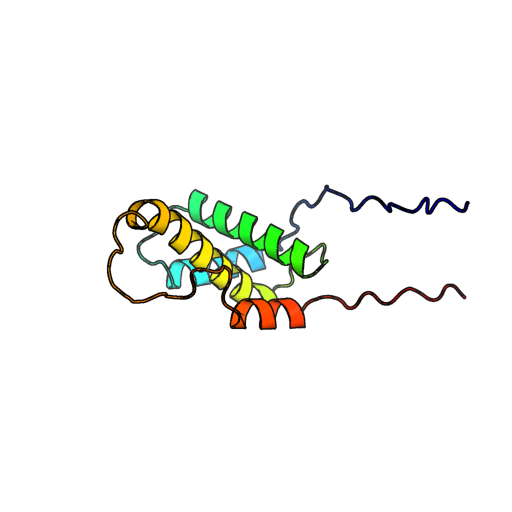 1 89 ? -12.095 -12.289 19.205 1.00 44.62 89 LEU A N 1
ATOM 673 C CA . LEU A 1 89 ? -12.616 -13.088 20.320 1.00 44.62 89 LEU A CA 1
ATOM 674 C C . LEU A 1 89 ? -14.134 -13.343 20.217 1.00 44.62 89 LEU A C 1
ATOM 676 O O . LEU A 1 89 ? -14.689 -14.062 21.042 1.00 44.62 89 LEU A O 1
ATOM 680 N N . ARG A 1 90 ? -14.835 -12.742 19.242 1.00 50.59 90 ARG A N 1
ATOM 681 C CA . ARG A 1 90 ? -16.304 -12.686 19.227 1.00 50.59 90 ARG A CA 1
ATOM 682 C C . ARG A 1 90 ? -16.919 -13.026 17.866 1.00 50.59 90 ARG A C 1
ATOM 684 O O . ARG A 1 90 ? -17.821 -12.334 17.413 1.00 50.59 90 ARG A O 1
ATOM 691 N N . LYS A 1 91 ? -16.474 -14.103 17.213 1.00 47.50 91 LYS A N 1
ATOM 692 C CA . LYS A 1 91 ? -17.192 -14.705 16.066 1.00 47.50 91 LYS A CA 1
ATOM 693 C C . LYS A 1 91 ? -17.295 -16.226 16.194 1.00 47.50 91 LYS A C 1
ATOM 695 O O . LYS A 1 91 ? -16.814 -16.983 15.359 1.00 47.50 91 LYS A O 1
ATOM 700 N N . GLU A 1 92 ? -17.985 -16.671 17.242 1.00 46.62 92 GLU A N 1
ATOM 701 C CA . GLU A 1 92 ? -18.676 -17.964 17.253 1.00 46.62 92 GLU A CA 1
ATOM 702 C C . GLU A 1 92 ? -19.936 -17.839 16.377 1.00 46.62 92 GLU A C 1
ATOM 704 O O . GLU A 1 92 ? -20.943 -17.283 16.808 1.00 46.62 92 GLU A O 1
ATOM 709 N N . GLY A 1 93 ? -19.885 -18.271 15.112 1.00 47.56 93 GLY A N 1
ATOM 710 C CA . GLY A 1 93 ? -21.065 -18.189 14.240 1.00 47.56 93 GLY A CA 1
ATOM 711 C C . GLY A 1 93 ? -20.819 -18.403 12.747 1.00 47.56 93 GLY A C 1
ATOM 712 O O . GLY A 1 93 ? -21.128 -17.538 11.938 1.00 47.56 93 GLY A O 1
ATOM 713 N N . SER A 1 94 ? -20.275 -19.563 12.381 1.00 44.44 94 SER A N 1
ATOM 714 C CA . SER A 1 94 ? -20.546 -20.271 11.112 1.00 44.44 94 SER A CA 1
ATOM 715 C C . SER A 1 94 ? -20.280 -19.601 9.750 1.00 44.44 94 SER A C 1
ATOM 717 O O . SER A 1 94 ? -20.708 -20.150 8.737 1.00 44.44 94 SER A O 1
ATOM 719 N N . VAL A 1 95 ? -19.520 -18.505 9.656 1.00 40.44 95 VAL A N 1
ATOM 720 C CA . VAL A 1 95 ? -18.986 -18.031 8.363 1.00 40.44 95 VAL A CA 1
ATOM 721 C C . VAL A 1 95 ? -17.473 -17.891 8.460 1.00 40.44 95 VAL A C 1
ATOM 723 O O . VAL A 1 95 ? -16.950 -16.901 8.964 1.00 40.44 95 VAL A O 1
ATOM 726 N N . GLN A 1 96 ? -16.762 -18.900 7.958 1.00 37.84 96 GLN A N 1
ATOM 727 C CA . GLN A 1 96 ? -15.327 -18.817 7.705 1.00 37.84 96 GLN A CA 1
ATOM 728 C C . GLN A 1 96 ? -15.114 -17.887 6.501 1.00 37.84 96 GLN A C 1
ATOM 730 O O . GLN A 1 96 ? -14.995 -18.339 5.364 1.00 37.84 96 GLN A O 1
ATOM 735 N N . MET A 1 97 ? -15.113 -16.568 6.717 1.00 42.44 97 MET A N 1
ATOM 736 C CA . MET A 1 97 ? -14.430 -15.686 5.770 1.00 42.44 97 MET A CA 1
ATOM 737 C C . MET A 1 97 ? -12.968 -16.111 5.786 1.00 42.44 97 MET A C 1
ATOM 739 O O . MET A 1 97 ? -12.389 -16.208 6.865 1.00 42.44 97 MET A O 1
ATOM 743 N N . ALA A 1 98 ? -12.401 -16.414 4.618 1.00 41.81 98 ALA A N 1
ATOM 744 C CA . ALA A 1 98 ? -10.990 -16.742 4.473 1.00 41.81 98 ALA A CA 1
ATOM 745 C C . ALA A 1 98 ? -10.151 -15.590 5.051 1.00 41.81 98 ALA A C 1
ATOM 747 O O . ALA A 1 98 ? -9.894 -14.585 4.395 1.00 41.81 98 ALA A O 1
ATOM 748 N N . MET A 1 99 ? -9.777 -15.744 6.318 1.00 45.34 99 MET A N 1
ATOM 749 C CA . MET A 1 99 ? -8.961 -14.846 7.133 1.00 45.34 99 MET A CA 1
ATOM 750 C C . MET A 1 99 ? -7.468 -15.022 6.812 1.00 45.34 99 MET A C 1
ATOM 752 O O . MET A 1 99 ? -6.606 -14.695 7.621 1.00 45.34 99 MET A O 1
ATOM 756 N N . ASP A 1 100 ? -7.152 -15.533 5.623 1.00 46.88 100 ASP A N 1
ATOM 757 C CA . ASP A 1 100 ? -5.796 -15.831 5.179 1.00 46.88 100 ASP A CA 1
ATOM 758 C C . ASP A 1 100 ? -5.284 -14.721 4.253 1.00 46.88 100 ASP A C 1
ATOM 760 O O . ASP A 1 100 ? -5.133 -14.869 3.043 1.00 46.88 100 ASP A O 1
ATOM 764 N N . GLY A 1 101 ? -4.988 -13.573 4.861 1.00 64.38 101 GLY A N 1
ATOM 765 C CA . GLY A 1 101 ? -4.049 -12.602 4.302 1.00 64.38 101 GLY A CA 1
ATOM 766 C C . GLY A 1 101 ? -4.566 -11.651 3.217 1.00 64.38 101 GLY A C 1
ATOM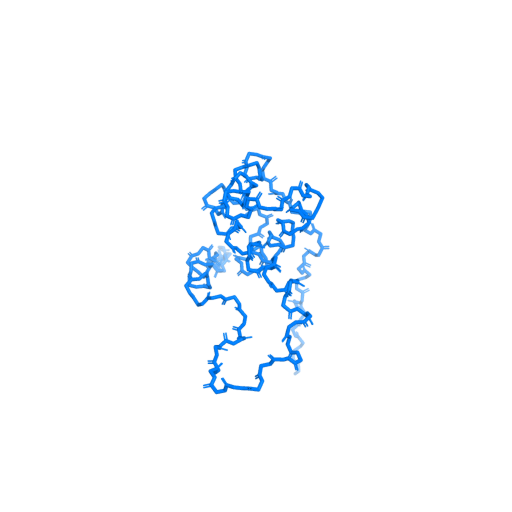 767 O O . GLY A 1 101 ? -5.744 -11.310 3.123 1.00 64.38 101 GLY A O 1
ATOM 768 N N . VAL A 1 102 ? -3.604 -11.111 2.460 1.00 67.12 102 VAL A N 1
ATOM 769 C CA . VAL A 1 102 ? -3.830 -10.150 1.371 1.00 67.12 102 VAL A CA 1
ATOM 770 C C . VAL A 1 102 ? -4.732 -10.802 0.307 1.00 67.12 102 VAL A C 1
ATOM 772 O O . VAL A 1 102 ? -4.371 -11.878 -0.167 1.00 67.12 102 VAL A O 1
ATOM 775 N N . PRO A 1 103 ? -5.850 -10.169 -0.109 1.00 77.38 103 PRO A N 1
ATOM 776 C CA . PRO A 1 103 ? -6.773 -10.722 -1.105 1.00 77.38 103 PRO A CA 1
ATOM 777 C C . PRO A 1 103 ? -6.072 -11.255 -2.363 1.00 77.38 103 PRO A C 1
ATOM 779 O O . PRO A 1 103 ? -5.164 -10.600 -2.884 1.00 77.38 103 PRO A O 1
ATOM 782 N N . ASP A 1 104 ? -6.524 -12.397 -2.896 1.00 76.69 104 ASP A N 1
ATOM 783 C CA . ASP A 1 104 ? -5.865 -13.054 -4.040 1.00 76.69 104 ASP A CA 1
ATOM 784 C C . ASP A 1 104 ? -5.806 -12.155 -5.286 1.00 76.69 104 ASP A C 1
ATOM 786 O O . ASP A 1 104 ? -4.792 -12.124 -5.979 1.00 76.69 104 ASP A O 1
ATOM 790 N N . ASP A 1 105 ? -6.818 -11.310 -5.514 1.00 81.19 105 ASP A N 1
ATOM 791 C CA . ASP A 1 105 ? -6.788 -10.314 -6.592 1.00 81.19 105 ASP A CA 1
ATOM 792 C C . ASP A 1 105 ? -5.627 -9.318 -6.447 1.00 81.19 105 ASP A C 1
ATOM 794 O O . ASP A 1 105 ? -4.982 -8.967 -7.438 1.00 81.19 105 ASP A O 1
ATOM 798 N N . ILE A 1 106 ? -5.334 -8.882 -5.215 1.00 83.31 106 ILE A N 1
ATOM 799 C CA . ILE A 1 106 ? -4.199 -7.998 -4.920 1.00 83.31 106 ILE A CA 1
ATOM 800 C C . ILE A 1 106 ? -2.894 -8.767 -5.140 1.00 83.31 106 ILE A C 1
ATOM 802 O O . ILE A 1 106 ? -1.983 -8.250 -5.783 1.00 83.31 106 ILE A O 1
ATOM 806 N N . LEU A 1 107 ? -2.801 -10.018 -4.682 1.00 82.75 107 LEU A N 1
ATOM 807 C CA . LEU A 1 107 ? -1.624 -10.859 -4.914 1.00 82.75 107 LEU A CA 1
ATOM 808 C C . LEU A 1 107 ? -1.375 -11.118 -6.406 1.00 82.75 107 LEU A C 1
ATOM 810 O O . LEU A 1 107 ? -0.224 -11.068 -6.847 1.00 82.75 107 LEU A O 1
ATOM 814 N N . ARG A 1 108 ? -2.424 -11.362 -7.199 1.00 84.69 108 ARG A N 1
ATOM 815 C CA . ARG A 1 108 ? -2.340 -11.545 -8.654 1.00 84.69 108 ARG A CA 1
ATOM 816 C C . ARG A 1 108 ? -1.786 -10.297 -9.330 1.00 84.69 108 ARG A C 1
ATOM 818 O O . ARG A 1 108 ? -0.886 -10.403 -10.162 1.00 84.69 108 ARG A O 1
ATOM 825 N N . GLU A 1 109 ? -2.275 -9.126 -8.937 1.00 85.38 109 GLU A N 1
ATOM 826 C CA . GLU A 1 109 ? -1.787 -7.847 -9.445 1.00 85.38 109 GLU A CA 1
ATOM 827 C C . GLU A 1 109 ? -0.318 -7.616 -9.052 1.00 85.38 109 GLU A C 1
ATOM 829 O O . GLU A 1 109 ? 0.508 -7.345 -9.919 1.00 85.38 109 GLU A O 1
ATOM 834 N N . ILE A 1 110 ? 0.061 -7.847 -7.787 1.00 84.81 110 ILE A N 1
ATOM 835 C CA . ILE A 1 110 ? 1.460 -7.770 -7.319 1.00 84.81 110 ILE A CA 1
ATOM 836 C C . ILE A 1 110 ? 2.375 -8.681 -8.150 1.00 84.81 110 ILE A C 1
ATOM 838 O O . ILE A 1 110 ? 3.459 -8.268 -8.570 1.00 84.81 110 ILE A O 1
ATOM 842 N N . ARG A 1 111 ? 1.945 -9.922 -8.405 1.00 83.75 111 ARG A N 1
ATOM 843 C CA . ARG A 1 111 ? 2.712 -10.903 -9.188 1.00 83.75 111 ARG 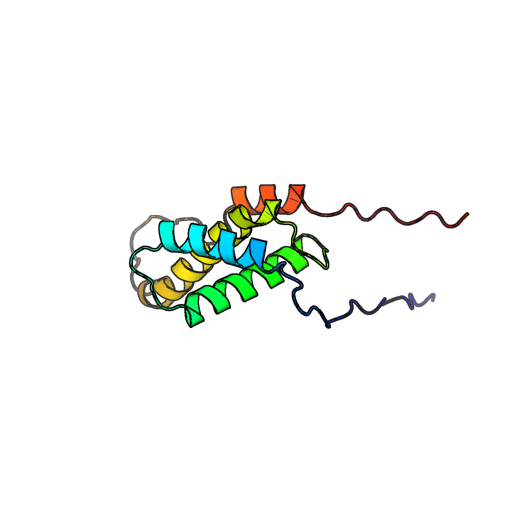A CA 1
ATOM 844 C C . ARG A 1 111 ? 2.921 -10.450 -10.631 1.00 83.75 111 ARG A C 1
ATOM 846 O O . ARG A 1 111 ? 4.008 -10.679 -11.153 1.00 83.75 111 ARG A O 1
ATOM 853 N N . ALA A 1 112 ? 1.942 -9.785 -11.246 1.00 84.88 112 ALA A N 1
ATOM 854 C CA . ALA A 1 112 ? 2.070 -9.244 -12.602 1.00 84.88 112 ALA A CA 1
ATOM 855 C C . ALA A 1 112 ? 3.175 -8.180 -12.710 1.00 84.88 112 ALA A C 1
ATOM 857 O O . ALA A 1 112 ? 3.823 -8.047 -13.744 1.00 84.88 112 ALA A O 1
ATOM 858 N N . TRP A 1 113 ? 3.435 -7.454 -11.623 1.00 82.75 113 TRP A N 1
ATOM 859 C CA . TRP A 1 113 ? 4.493 -6.451 -11.567 1.00 82.75 113 TRP A CA 1
ATOM 860 C C . TRP A 1 113 ? 5.867 -6.990 -11.148 1.00 82.75 113 TRP A C 1
ATOM 862 O O . TRP A 1 113 ? 6.852 -6.239 -11.165 1.00 82.75 113 TRP A O 1
ATOM 872 N N . ARG A 1 114 ? 5.960 -8.263 -10.747 1.00 81.38 114 ARG A N 1
ATOM 873 C CA . ARG A 1 114 ? 7.220 -8.870 -10.314 1.00 81.38 114 ARG A CA 1
ATOM 874 C C . ARG A 1 114 ? 8.204 -8.876 -11.480 1.00 81.38 114 ARG A C 1
ATOM 876 O O . ARG A 1 114 ? 7.901 -9.399 -12.550 1.00 81.38 114 ARG A O 1
ATOM 883 N N . LEU A 1 115 ? 9.394 -8.313 -11.272 1.00 76.62 115 LEU A N 1
ATOM 884 C CA . LEU A 1 115 ? 10.446 -8.390 -12.282 1.00 76.62 115 LEU A CA 1
ATOM 885 C C . LEU A 1 115 ? 10.859 -9.854 -12.444 1.00 76.62 115 LEU A C 1
ATOM 887 O O . LEU A 1 115 ? 11.232 -10.516 -11.473 1.00 76.62 115 LEU A O 1
ATOM 891 N N . ALA A 1 116 ? 10.771 -10.368 -13.670 1.00 69.69 116 ALA A N 1
ATOM 892 C CA . ALA A 1 116 ? 11.363 -11.653 -13.992 1.00 69.69 116 ALA A CA 1
ATOM 893 C C . ALA A 1 116 ? 12.877 -11.526 -13.805 1.00 69.69 116 ALA A C 1
ATOM 895 O O . ALA A 1 116 ? 13.518 -10.654 -14.396 1.00 69.69 116 ALA A O 1
ATOM 896 N N . TRP A 1 117 ? 13.449 -12.377 -12.956 1.00 64.44 117 TRP A N 1
ATOM 897 C CA . TRP A 1 117 ? 14.895 -12.470 -12.853 1.00 64.44 117 TRP A CA 1
ATOM 898 C C . TRP A 1 117 ? 15.420 -13.091 -14.147 1.00 64.44 117 TRP A C 1
ATOM 900 O O . TRP A 1 117 ? 15.324 -14.298 -14.350 1.00 64.44 117 TRP A O 1
ATOM 910 N N . VAL A 1 118 ? 15.931 -12.250 -15.045 1.00 68.00 118 VAL A N 1
ATOM 911 C CA . VAL A 1 118 ? 16.686 -12.700 -16.213 1.00 68.00 118 VAL A CA 1
ATOM 912 C C . VAL A 1 118 ? 18.145 -12.786 -15.770 1.00 68.00 118 VAL A C 1
ATOM 914 O O . VAL A 1 118 ? 18.753 -11.740 -15.509 1.00 68.00 118 VAL A O 1
ATOM 917 N N . PRO A 1 119 ? 18.729 -13.990 -15.624 1.00 63.16 119 PRO A N 1
ATOM 918 C CA . PRO A 1 119 ? 20.159 -14.096 -15.395 1.00 63.16 119 PRO A CA 1
ATOM 919 C C . PRO A 1 119 ? 20.860 -13.433 -16.579 1.00 63.16 119 PRO A C 1
ATOM 921 O O . PRO A 1 119 ? 20.638 -13.808 -17.728 1.00 63.16 119 PRO A O 1
ATOM 924 N N . LYS A 1 120 ? 21.676 -12.409 -16.312 1.00 61.38 120 LYS A N 1
ATOM 925 C CA . LYS A 1 120 ? 22.503 -11.809 -17.359 1.00 61.38 120 LYS A CA 1
ATOM 926 C C . LYS A 1 120 ? 23.443 -12.905 -17.861 1.00 61.38 120 LYS A C 1
ATOM 928 O O . LYS A 1 120 ? 24.322 -13.329 -17.111 1.00 61.38 120 LYS A O 1
ATOM 933 N N . CYS A 1 121 ? 23.237 -13.382 -19.087 1.00 49.62 121 CYS A N 1
ATOM 934 C CA . CYS A 1 121 ? 24.259 -14.141 -19.794 1.00 49.62 121 CYS A CA 1
ATOM 935 C C . CYS A 1 121 ? 25.466 -13.212 -19.926 1.00 49.62 121 CYS A C 1
ATOM 937 O O . CYS A 1 121 ? 25.390 -12.173 -20.579 1.00 49.62 121 CYS A O 1
ATOM 939 N N . VAL A 1 122 ? 26.530 -13.536 -19.196 1.00 66.62 122 VAL A N 1
ATOM 940 C CA . VAL A 1 122 ? 27.831 -12.888 -19.357 1.00 66.62 122 VAL A CA 1
ATOM 941 C C . VAL A 1 122 ? 28.369 -13.353 -20.719 1.00 66.62 122 VAL A C 1
ATOM 943 O O . VAL A 1 122 ? 28.323 -14.564 -20.949 1.00 66.62 122 VAL A O 1
ATOM 946 N N . PRO A 1 123 ? 28.764 -12.439 -21.627 1.00 64.62 123 PRO A N 1
ATOM 947 C CA . PRO A 1 123 ? 29.324 -12.806 -22.927 1.00 64.62 123 PRO A CA 1
ATOM 948 C C . PRO A 1 123 ? 30.657 -13.549 -22.795 1.00 64.62 123 PRO A C 1
ATOM 950 O O . PRO A 1 123 ? 31.377 -13.307 -21.796 1.00 64.62 123 PRO A O 1
#

Sequence (123 aa):
MRQPKNARQIPLGRGAAMTGDTLNTAKNMLQKRLPDEQDAELLNSLLSEAALTLLSLTHREQLPAGMAGLLSRLSAVYYNRLGLEGENLRKEGSVQMAMDGVPDDILREIRAWRLAWVPKCVP